Protein AF-0000000074473086 (afdb_homodimer)

Nearest PDB structures (foldseek):
  4i84-assembly2_B  TM=6.364E-01  e=8.318E-02  Haemophilus influenzae Rd KW20
  4rm6-assembly1_A  TM=5.758E-01  e=1.010E-01  Haemophilus influenzae Rd KW20
  4rt6-assembly1_A  TM=5.957E-01  e=1.077E-01  Haemophilus influenzae Rd KW20
  7b0u-assembly1_F  TM=5.101E-01  e=4.276E+00  Listeria innocua Clip11262
  4i84-assembly2_B  TM=6.385E-01  e=6.923E-02  Haemophilus influenzae Rd KW20

Solvent-accessible surface area (backbone atoms only — not comparable to full-atom values): 9421 Å² total; per-residue (Å²): 132,81,78,72,78,73,76,76,73,78,76,74,73,73,72,77,46,62,22,62,53,39,77,36,63,58,44,54,60,31,41,77,45,81,58,90,55,32,34,40,34,38,75,30,38,75,59,86,42,33,35,34,35,28,17,35,33,42,34,50,27,51,69,21,29,44,34,40,57,61,46,58,71,33,31,30,41,37,42,34,17,71,30,67,69,31,58,72,69,133,81,77,73,78,71,74,75,75,76,75,76,74,72,71,76,45,64,25,59,54,40,77,37,62,57,45,55,61,30,41,77,45,78,58,89,55,31,35,40,34,37,76,30,38,76,58,85,43,33,36,35,35,28,17,35,33,41,33,50,29,51,70,22,30,44,34,39,57,62,48,59,72,34,32,29,42,36,41,35,17,71,30,66,67,30,56,72,62

Structure (mmCIF, N/CA/C/O backbone):
data_AF-0000000074473086-model_v1
#
loop_
_entity.id
_entity.type
_entity.pdbx_description
1 polymer 'Filamentous hemagglutinin family outer membrane protein'
#
loop_
_atom_site.group_PDB
_atom_site.id
_atom_site.type_symbol
_atom_site.label_atom_id
_atom_site.label_alt_id
_atom_site.label_comp_id
_atom_site.label_asym_id
_atom_site.label_entity_id
_atom_site.label_seq_id
_atom_site.pdbx_PDB_ins_code
_atom_site.Cartn_x
_atom_site.Cartn_y
_atom_site.Cartn_z
_atom_site.occupancy
_atom_site.B_iso_or_equiv
_atom_site.auth_seq_id
_atom_site.auth_comp_id
_atom_site.auth_asym_id
_atom_site.auth_atom_id
_atom_site.pdbx_PDB_model_num
ATOM 1 N N . MET A 1 1 ? 8.141 62.281 17.922 1 39.19 1 MET A N 1
ATOM 2 C CA . MET A 1 1 ? 8.547 61.094 17.188 1 39.19 1 MET A CA 1
ATOM 3 C C . MET A 1 1 ? 7.699 59.906 17.562 1 39.19 1 MET A C 1
ATOM 5 O O . MET A 1 1 ? 7.734 59.438 18.719 1 39.19 1 MET A O 1
ATOM 9 N N . ARG A 1 2 ? 6.453 59.844 17.109 1 47.09 2 ARG A N 1
ATOM 10 C CA . ARG A 1 2 ? 5.449 58.844 17.375 1 47.09 2 ARG A CA 1
ATOM 11 C C . ARG A 1 2 ? 5.949 57.438 16.969 1 47.09 2 ARG A C 1
ATOM 13 O O . ARG A 1 2 ? 6.379 57.25 15.828 1 47.09 2 ARG A O 1
ATOM 20 N N . TYR A 1 3 ? 6.652 56.781 17.875 1 49.44 3 TYR A N 1
ATOM 21 C CA . TYR A 1 3 ? 6.996 55.344 17.781 1 49.44 3 TYR A CA 1
ATOM 22 C C . TYR A 1 3 ? 5.812 54.531 17.266 1 49.44 3 TYR A C 1
ATOM 24 O O . TYR A 1 3 ? 4.746 54.531 17.875 1 49.44 3 TYR A O 1
ATOM 32 N N . TRP A 1 4 ? 5.469 54.688 15.938 1 48.31 4 TRP A N 1
ATOM 33 C CA . TRP A 1 4 ? 4.641 53.75 15.211 1 48.31 4 TRP A CA 1
ATOM 34 C C . TRP A 1 4 ? 4.965 52.312 15.641 1 48.31 4 TRP A C 1
ATOM 36 O O . TRP A 1 4 ? 6.109 51.875 15.508 1 48.31 4 TRP A O 1
ATOM 46 N N . PHE A 1 5 ? 4.496 51.875 16.859 1 50.75 5 PHE A N 1
ATOM 47 C CA . PHE A 1 5 ? 4.492 50.469 17.219 1 50.75 5 PHE A CA 1
ATOM 48 C C . PHE A 1 5 ? 4.16 49.594 16.016 1 50.75 5 PHE A C 1
ATOM 50 O O . PHE A 1 5 ? 3.029 49.625 15.516 1 50.75 5 PHE A O 1
ATOM 57 N N . THR A 1 6 ? 4.961 49.531 14.922 1 50.69 6 THR A N 1
ATOM 58 C CA . THR A 1 6 ? 4.91 48.562 13.844 1 50.69 6 THR A CA 1
ATOM 59 C C . THR A 1 6 ? 4.652 47.156 14.398 1 50.69 6 THR A C 1
ATOM 61 O O . THR A 1 6 ? 5.414 46.656 15.234 1 50.69 6 THR A O 1
ATOM 64 N N . SER A 1 7 ? 3.418 46.812 14.734 1 54.03 7 SER A N 1
ATOM 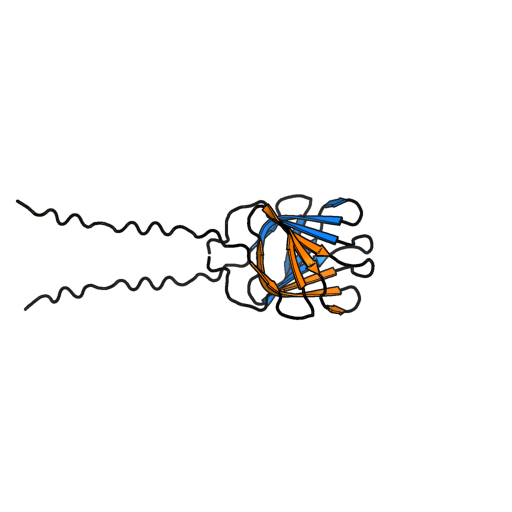65 C CA . SER A 1 7 ? 2.973 45.469 14.992 1 54.03 7 SER A CA 1
ATOM 66 C C . SER A 1 7 ? 3.619 44.469 14.031 1 54.03 7 SER A C 1
ATOM 68 O O . SER A 1 7 ? 3.463 44.594 12.812 1 54.03 7 SER A O 1
ATOM 70 N N . LEU A 1 8 ? 4.875 44.094 14.188 1 53.53 8 LEU A N 1
ATOM 71 C CA . LEU A 1 8 ? 5.492 42.969 13.492 1 53.53 8 LEU A CA 1
ATOM 72 C C . LEU A 1 8 ? 4.543 41.781 13.445 1 53.53 8 LEU A C 1
ATOM 74 O O . LEU A 1 8 ? 4.273 41.156 14.477 1 53.53 8 LEU A O 1
ATOM 78 N N . TRP A 1 9 ? 3.41 41.844 12.688 1 52.19 9 TRP A N 1
ATOM 79 C CA . TRP A 1 9 ? 2.625 40.656 12.367 1 52.19 9 TRP A CA 1
ATOM 80 C C . TRP A 1 9 ? 3.531 39.5 11.969 1 52.19 9 TRP A C 1
ATOM 82 O O . TRP A 1 9 ? 4.379 39.625 11.086 1 52.19 9 TRP A O 1
ATOM 92 N N . LEU A 1 10 ? 4.195 38.812 12.945 1 51.5 10 LEU A N 1
ATOM 93 C CA . LEU A 1 10 ? 4.891 37.531 12.719 1 51.5 10 LEU A CA 1
ATOM 94 C C . LEU A 1 10 ? 4.109 36.656 11.758 1 51.5 10 LEU A C 1
ATOM 96 O O . LEU A 1 10 ? 3.02 36.188 12.086 1 51.5 10 LEU A O 1
ATOM 100 N N . PHE A 1 11 ? 4.086 36.969 10.469 1 52.75 11 PHE A N 1
ATOM 101 C CA . PHE A 1 11 ? 3.586 36.062 9.43 1 52.75 11 PHE A CA 1
ATOM 102 C C . PHE A 1 11 ? 4.156 34.656 9.609 1 52.75 11 PHE A C 1
ATOM 104 O O . PHE A 1 11 ? 5.348 34.438 9.383 1 52.75 11 PHE A O 1
ATOM 111 N N . ILE A 1 12 ? 3.793 33.906 10.633 1 46.97 12 ILE A N 1
ATOM 112 C CA . ILE A 1 12 ? 4.152 32.5 10.766 1 46.97 12 ILE A CA 1
ATOM 113 C C . ILE A 1 12 ? 3.811 31.766 9.477 1 46.97 12 ILE A C 1
ATOM 115 O O . ILE A 1 12 ? 2.635 31.578 9.156 1 46.97 12 ILE A O 1
ATOM 119 N N . PHE A 1 13 ? 4.496 32.031 8.383 1 45.59 13 PHE A N 1
ATOM 120 C CA . PHE A 1 13 ? 4.367 31.172 7.215 1 45.59 13 PHE A CA 1
ATOM 121 C C . PHE A 1 13 ? 4.543 29.719 7.605 1 45.59 13 PHE A C 1
ATOM 123 O O . PHE A 1 13 ? 5.645 29.281 7.961 1 45.59 13 PHE A O 1
ATOM 130 N N . GLY A 1 14 ? 3.584 29.141 8.242 1 43.06 14 GLY A N 1
ATOM 131 C CA . GLY A 1 14 ? 3.619 27.703 8.484 1 43.06 14 GLY A CA 1
ATOM 132 C C . GLY A 1 14 ? 4.023 26.891 7.27 1 43.06 14 GLY A C 1
ATOM 133 O O . GLY A 1 14 ? 3.303 26.859 6.27 1 43.06 14 GLY A O 1
ATOM 134 N N . PHE A 1 15 ? 5.281 26.812 6.926 1 41.88 15 PHE A N 1
ATOM 135 C CA . PHE A 1 15 ? 5.777 25.875 5.914 1 41.88 15 PHE A CA 1
ATOM 136 C C . PHE A 1 15 ? 5.152 24.5 6.086 1 41.88 15 PHE A C 1
ATOM 138 O O . PHE A 1 15 ? 5.254 23.891 7.152 1 41.88 15 PHE A O 1
ATOM 145 N N . ALA A 1 16 ? 4.039 24.281 5.441 1 41.84 16 ALA A N 1
ATOM 146 C CA . ALA A 1 16 ? 3.523 22.922 5.371 1 41.84 16 ALA A CA 1
ATOM 147 C C . ALA A 1 16 ? 4.645 21.922 5.094 1 41.84 16 ALA A C 1
ATOM 149 O O . ALA A 1 16 ? 5.363 22.047 4.102 1 41.84 16 ALA A O 1
ATOM 150 N N . LEU A 1 17 ? 5.367 21.359 6.09 1 45.69 17 LEU A N 1
ATOM 151 C CA . LEU A 1 17 ? 6.332 20.281 5.906 1 45.69 17 LEU A CA 1
ATOM 152 C C . LEU A 1 17 ? 5.75 19.172 5.031 1 45.69 17 LEU A C 1
ATOM 154 O O . LEU A 1 17 ? 4.594 18.781 5.211 1 45.69 17 LEU A O 1
ATOM 158 N N . PRO A 1 18 ? 6.258 19.094 3.832 1 46.34 18 PRO A N 1
ATOM 159 C CA . PRO A 1 18 ? 5.793 17.969 3.004 1 46.34 18 PRO A CA 1
ATOM 160 C C . PRO A 1 18 ? 5.594 16.688 3.803 1 46.34 18 PRO A C 1
ATOM 162 O O . PRO A 1 18 ? 6.324 16.438 4.762 1 46.34 18 PRO A O 1
ATOM 165 N N . ALA A 1 19 ? 4.414 16.281 3.953 1 50.59 19 ALA A N 1
ATOM 166 C CA . ALA A 1 19 ? 4.18 15.023 4.648 1 50.59 19 ALA A CA 1
ATOM 167 C C . ALA A 1 19 ? 5.242 13.984 4.289 1 50.59 19 ALA A C 1
ATOM 169 O O . ALA A 1 19 ? 5.492 13.727 3.109 1 50.59 19 ALA A O 1
ATOM 170 N N . THR A 1 20 ? 6.375 13.977 4.996 1 58.03 20 THR A N 1
ATOM 171 C CA . THR A 1 20 ? 7.449 13 4.801 1 58.03 20 THR A CA 1
ATOM 172 C C . THR A 1 20 ? 6.883 11.594 4.684 1 58.03 20 THR A C 1
ATOM 174 O O . THR A 1 20 ? 6.004 11.203 5.457 1 58.03 20 THR A O 1
ATOM 177 N N . ALA A 1 21 ? 6.918 11.047 3.408 1 62.72 21 ALA A N 1
ATOM 178 C CA . ALA A 1 21 ? 6.641 9.625 3.197 1 62.72 21 ALA A CA 1
ATOM 179 C C . ALA A 1 21 ? 7.281 8.773 4.289 1 62.72 21 ALA A C 1
ATOM 181 O O . ALA A 1 21 ? 8.438 8.992 4.656 1 62.72 21 ALA A O 1
ATOM 182 N N . GLN A 1 22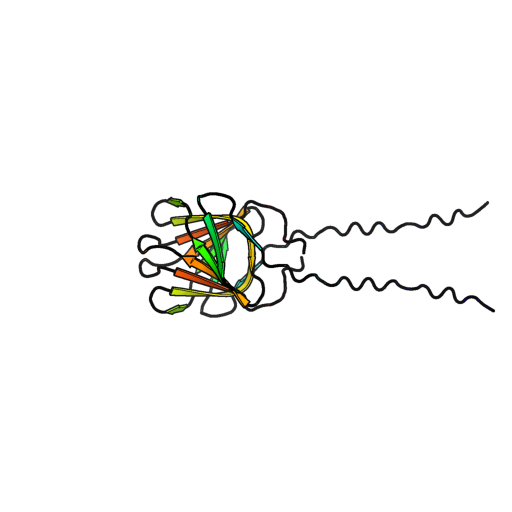 ? 6.473 7.895 5.023 1 81.75 22 GLN A N 1
ATOM 183 C CA . GLN A 1 22 ? 7.09 6.973 5.973 1 81.75 22 GLN A CA 1
ATOM 184 C C . GLN A 1 22 ? 6.43 5.602 5.918 1 81.75 22 GLN A C 1
ATOM 186 O O . GLN A 1 22 ? 5.199 5.492 5.949 1 81.75 22 GLN A O 1
ATOM 191 N N . ILE A 1 23 ? 7.234 4.535 5.52 1 88.62 23 ILE A N 1
ATOM 192 C CA . ILE A 1 23 ? 6.82 3.143 5.645 1 88.62 23 ILE A CA 1
ATOM 193 C C . ILE A 1 23 ? 7.68 2.443 6.699 1 88.62 23 ILE A C 1
ATOM 195 O O . ILE A 1 23 ? 8.883 2.273 6.512 1 88.62 23 ILE A O 1
ATOM 199 N N . VAL A 1 24 ? 7.082 2.188 7.816 1 92.12 24 VAL A N 1
ATOM 200 C CA . VAL A 1 24 ? 7.793 1.566 8.93 1 92.12 24 VAL A CA 1
ATOM 201 C C . VAL A 1 24 ? 7.113 0.25 9.305 1 92.12 24 VAL A C 1
ATOM 203 O O . VAL A 1 24 ? 6.012 0.249 9.859 1 92.12 24 VAL A O 1
ATOM 206 N N . PRO A 1 25 ? 7.809 -0.859 8.977 1 95.5 25 PRO A N 1
ATOM 207 C CA . PRO A 1 25 ? 7.199 -2.141 9.344 1 95.5 25 PRO A CA 1
ATOM 208 C C . PRO A 1 25 ? 7.059 -2.32 10.852 1 95.5 25 PRO A C 1
ATOM 210 O O . PRO A 1 25 ? 7.812 -1.718 11.617 1 95.5 25 PRO A O 1
ATOM 213 N N . ASN A 1 26 ? 6.012 -3.07 11.25 1 94.75 26 ASN A N 1
ATOM 214 C CA . ASN A 1 26 ? 5.793 -3.33 12.672 1 94.75 26 ASN A CA 1
ATOM 215 C C . ASN A 1 26 ? 5.043 -4.641 12.891 1 94.75 26 ASN A C 1
ATOM 217 O O . ASN A 1 26 ? 3.971 -4.652 13.492 1 94.75 26 ASN A O 1
ATOM 221 N N . GLY A 1 27 ? 5.695 -5.777 12.461 1 94.81 27 GLY A N 1
ATOM 222 C CA . GLY A 1 27 ? 5.09 -7.066 12.758 1 94.81 27 GLY A CA 1
ATOM 223 C C . GLY A 1 27 ? 4.797 -7.891 11.523 1 94.81 27 GLY A C 1
ATOM 224 O O . GLY A 1 27 ? 5.105 -7.469 10.406 1 94.81 27 GLY A O 1
ATOM 225 N N . LEU A 1 28 ? 4.34 -9.195 11.734 1 97.5 28 LEU A N 1
ATOM 226 C CA . LEU A 1 28 ? 3.861 -10.156 10.75 1 97.5 28 LEU A CA 1
ATOM 227 C C . LEU A 1 28 ? 4.992 -10.586 9.82 1 97.5 28 LEU A C 1
ATOM 229 O O . LEU A 1 28 ? 4.742 -11.102 8.734 1 97.5 28 LEU A O 1
ATOM 233 N N . GLY A 1 29 ? 6.258 -10.266 10.242 1 98.19 29 GLY A N 1
ATOM 234 C CA . GLY A 1 29 ? 7.379 -10.641 9.391 1 98.19 29 GLY A CA 1
ATOM 235 C C . GLY A 1 29 ? 7.59 -9.688 8.234 1 98.19 29 GLY A C 1
ATOM 236 O O . GLY A 1 29 ? 8.328 -10.008 7.293 1 98.19 29 GLY A O 1
ATOM 237 N N . THR A 1 30 ? 6.938 -8.531 8.273 1 97.94 30 THR A N 1
ATOM 238 C CA . THR A 1 30 ? 7.062 -7.539 7.211 1 97.94 30 THR A CA 1
ATOM 239 C C . THR A 1 30 ? 8.461 -6.934 7.199 1 97.94 30 THR A C 1
ATOM 241 O O . THR A 1 30 ? 8.984 -6.535 8.242 1 97.94 30 THR A O 1
ATOM 244 N N . GLN A 1 31 ? 9.047 -6.906 6.027 1 98.5 31 GLN A N 1
ATOM 245 C CA . GLN A 1 31 ? 10.344 -6.277 5.824 1 98.5 31 GLN A CA 1
ATOM 246 C C . GLN A 1 31 ? 10.281 -5.219 4.73 1 98.5 31 GLN A C 1
ATOM 248 O O . GLN A 1 31 ? 9.602 -5.402 3.717 1 98.5 31 GLN A O 1
ATOM 253 N N . VAL A 1 32 ? 11.039 -4.09 4.992 1 97.44 32 VAL A N 1
ATOM 254 C CA . VAL A 1 32 ? 11.07 -3 4.023 1 97.44 32 VAL A CA 1
ATOM 255 C C . VAL A 1 32 ? 12.516 -2.666 3.668 1 97.44 32 VAL A C 1
ATOM 257 O O . VAL A 1 32 ? 13.352 -2.467 4.555 1 97.44 32 VAL A O 1
ATOM 260 N N . THR A 1 33 ? 12.781 -2.699 2.42 1 97.5 33 THR A N 1
ATOM 261 C CA . THR A 1 33 ? 14.062 -2.219 1.911 1 97.5 33 THR A CA 1
ATOM 262 C C . THR A 1 33 ? 13.859 -1.01 1.001 1 97.5 33 THR A C 1
ATOM 264 O O . THR A 1 33 ? 12.984 -1.017 0.136 1 97.5 33 THR A O 1
ATOM 267 N N . VAL A 1 34 ? 14.609 -0.007 1.211 1 94.19 34 VAL A N 1
ATOM 268 C CA . VAL A 1 34 ? 14.461 1.226 0.446 1 94.19 34 VAL A CA 1
ATOM 269 C C . VAL A 1 34 ? 15.484 1.259 -0.688 1 94.19 34 VAL A C 1
ATOM 271 O O . VAL A 1 34 ? 16.688 1.086 -0.457 1 94.19 34 VAL A O 1
ATOM 274 N N . ASN A 1 35 ? 15 1.379 -1.898 1 93.75 35 ASN A N 1
ATOM 275 C CA . ASN A 1 35 ? 15.805 1.524 -3.104 1 93.75 35 ASN A CA 1
ATOM 276 C C . ASN A 1 35 ? 15.438 2.783 -3.881 1 93.75 35 ASN A C 1
ATOM 278 O O . ASN A 1 35 ? 14.578 2.742 -4.766 1 93.75 35 ASN A O 1
ATOM 282 N N . GLY A 1 36 ? 16.141 3.914 -3.533 1 92.31 36 GLY A N 1
ATOM 283 C CA . GLY A 1 36 ? 15.742 5.184 -4.117 1 92.31 36 GLY A CA 1
ATOM 284 C C . GLY A 1 36 ? 14.344 5.609 -3.709 1 92.31 36 GLY A C 1
ATOM 285 O O . GLY A 1 36 ? 14.055 5.758 -2.52 1 92.31 36 GLY A O 1
ATOM 286 N N . GLN A 1 37 ? 13.484 5.711 -4.77 1 91.56 37 GLN A N 1
ATOM 287 C CA . GLN A 1 37 ? 12.117 6.145 -4.5 1 91.56 37 GLN A CA 1
ATOM 288 C C . GLN A 1 37 ? 11.18 4.945 -4.344 1 91.56 37 GLN A C 1
ATOM 290 O O . GLN A 1 37 ? 9.969 5.113 -4.188 1 91.56 37 GLN A O 1
ATOM 295 N N . GLN A 1 38 ? 11.789 3.83 -4.387 1 94.62 38 GLN A N 1
ATOM 296 C CA . GLN A 1 38 ? 10.977 2.623 -4.305 1 94.62 38 GLN A CA 1
ATOM 297 C C . GLN A 1 38 ? 11.172 1.915 -2.969 1 94.62 38 GLN A C 1
ATOM 299 O O . GLN A 1 38 ? 12.305 1.772 -2.496 1 94.62 38 GLN A O 1
ATOM 304 N N . PHE A 1 39 ? 10.102 1.521 -2.361 1 95.88 39 PHE A N 1
ATOM 305 C CA . PHE A 1 39 ? 10.094 0.675 -1.174 1 95.88 39 PHE A CA 1
ATOM 306 C C . PHE A 1 39 ? 9.75 -0.764 -1.535 1 95.88 39 PHE A C 1
ATOM 308 O O . PHE A 1 39 ? 8.609 -1.054 -1.92 1 95.88 39 PHE A O 1
ATOM 315 N N . ASP A 1 40 ? 10.719 -1.61 -1.39 1 98 40 ASP A N 1
ATOM 316 C CA . ASP A 1 40 ? 10.445 -3.027 -1.603 1 98 40 ASP A CA 1
ATOM 317 C C . ASP A 1 40 ? 9.938 -3.688 -0.321 1 98 40 ASP A C 1
ATOM 319 O O . ASP A 1 40 ? 10.617 -3.656 0.708 1 98 40 ASP A O 1
ATOM 323 N N . ILE A 1 41 ? 8.758 -4.199 -0.426 1 97.75 41 ILE A N 1
ATOM 324 C CA . ILE A 1 41 ? 8.102 -4.801 0.732 1 97.75 41 ILE A CA 1
ATOM 325 C C . ILE A 1 41 ? 8.039 -6.316 0.558 1 97.75 41 ILE A C 1
ATOM 327 O O . ILE A 1 41 ? 7.449 -6.809 -0.408 1 97.75 41 ILE A O 1
ATOM 331 N N . THR A 1 42 ? 8.688 -7.004 1.521 1 98 42 THR A N 1
ATOM 332 C CA . THR A 1 42 ? 8.766 -8.461 1.478 1 98 42 THR A CA 1
ATOM 333 C C . THR A 1 42 ? 8.328 -9.062 2.809 1 98 42 THR A C 1
ATOM 335 O O . THR A 1 42 ? 7.941 -8.344 3.729 1 98 42 THR A O 1
ATOM 338 N N . GLY A 1 43 ? 8.414 -10.391 2.848 1 98 43 GLY A N 1
ATOM 339 C CA . GLY A 1 43 ? 7.988 -11.094 4.051 1 98 43 GLY A CA 1
ATOM 340 C C . GLY A 1 43 ? 6.48 -11.125 4.223 1 98 43 GLY A C 1
ATOM 341 O O . GLY A 1 43 ? 5.754 -11.484 3.293 1 98 43 GLY A O 1
ATOM 342 N N . GLY A 1 44 ? 6.016 -10.773 5.43 1 98 44 GLY A N 1
ATOM 343 C CA . GLY A 1 44 ? 4.598 -10.867 5.742 1 98 44 GLY A CA 1
ATOM 344 C C . GLY A 1 44 ? 4.18 -12.25 6.211 1 98 44 GLY A C 1
ATOM 345 O O . GLY A 1 44 ? 5.012 -13.148 6.328 1 98 44 GLY A O 1
ATOM 346 N N . THR A 1 45 ? 2.92 -12.352 6.547 1 98.06 45 THR A N 1
ATOM 347 C CA . THR A 1 45 ? 2.34 -13.609 6.996 1 98.06 45 THR A CA 1
ATOM 348 C C . THR A 1 45 ? 1.241 -14.07 6.043 1 98.06 45 THR A C 1
ATOM 350 O O . THR A 1 45 ? 0.372 -13.289 5.66 1 98.06 45 THR A O 1
ATOM 353 N N . ARG A 1 46 ? 1.297 -15.281 5.715 1 96.62 46 ARG A N 1
ATOM 354 C CA . ARG A 1 46 ? 0.318 -15.836 4.785 1 96.62 46 ARG A CA 1
ATOM 355 C C . ARG A 1 46 ? -0.817 -16.531 5.535 1 96.62 46 ARG A C 1
ATOM 357 O O . ARG A 1 46 ? -0.583 -17.219 6.531 1 96.62 46 ARG A O 1
ATOM 364 N N . ALA A 1 47 ? -2.025 -16.297 5.109 1 96.06 47 ALA A N 1
ATOM 365 C CA . ALA A 1 47 ? -3.223 -17.047 5.488 1 96.06 47 ALA A CA 1
ATOM 366 C C . ALA A 1 47 ? -4.066 -17.375 4.262 1 96.06 47 ALA A C 1
ATOM 368 O O . ALA A 1 47 ? -4.836 -16.547 3.777 1 96.06 47 ALA A O 1
ATOM 369 N N . GLY A 1 48 ? -3.934 -18.609 3.812 1 94.69 48 GLY A N 1
ATOM 370 C CA . GLY A 1 48 ? -4.562 -18.969 2.551 1 94.69 48 GLY A CA 1
ATOM 371 C C . GLY A 1 48 ? -4.02 -18.188 1.371 1 94.69 48 GLY A C 1
ATOM 372 O O . GLY A 1 48 ? -2.809 -18.156 1.146 1 94.69 48 GLY A O 1
ATOM 373 N N . ALA A 1 49 ? -4.91 -17.484 0.637 1 95.12 49 ALA A N 1
ATOM 374 C CA . ALA A 1 49 ? -4.516 -16.719 -0.542 1 95.12 49 ALA A CA 1
ATOM 375 C C . ALA A 1 49 ? -4.164 -15.289 -0.168 1 95.12 49 ALA A C 1
ATOM 377 O O . ALA A 1 49 ? -3.885 -14.461 -1.041 1 95.12 49 ALA A O 1
ATOM 378 N N . ASN A 1 50 ? -4.18 -15.031 1.194 1 96.25 50 ASN A N 1
ATOM 379 C CA . ASN A 1 50 ? -3.934 -13.672 1.664 1 96.25 50 ASN A CA 1
ATOM 380 C C . ASN A 1 50 ? -2.523 -13.516 2.223 1 96.25 50 ASN A C 1
ATOM 382 O O . ASN A 1 50 ? -2.029 -14.398 2.928 1 96.25 50 ASN A O 1
ATOM 386 N N . LEU A 1 51 ? -1.847 -12.469 1.813 1 97.19 51 LEU A N 1
ATOM 387 C CA . LEU A 1 51 ? -0.579 -12.047 2.404 1 97.19 51 LEU A CA 1
ATOM 388 C C . LEU A 1 51 ? -0.754 -10.781 3.232 1 97.19 51 LEU A C 1
ATOM 390 O O . LEU A 1 51 ? -1.13 -9.734 2.699 1 97.19 51 LEU A O 1
ATOM 394 N N . PHE A 1 52 ? -0.491 -10.883 4.57 1 97 52 PHE A N 1
ATOM 395 C CA . PHE A 1 52 ? -0.708 -9.781 5.496 1 97 52 PHE A CA 1
ATOM 396 C C . PHE A 1 52 ? 0.607 -9.078 5.824 1 97 52 PHE A C 1
ATOM 398 O O . PHE A 1 52 ? 1.611 -9.742 6.105 1 97 52 PHE A O 1
ATOM 405 N N . HIS A 1 53 ? 0.657 -7.828 5.699 1 97.12 53 HIS A N 1
ATOM 406 C CA . HIS A 1 53 ? 1.743 -6.965 6.156 1 97.12 53 HIS A CA 1
ATOM 407 C C . HIS A 1 53 ? 1.272 -6.02 7.254 1 97.12 53 HIS A C 1
ATOM 409 O O . HIS A 1 53 ? 0.09 -5.68 7.324 1 97.12 53 HIS A O 1
ATOM 415 N N . SER A 1 54 ? 2.117 -5.598 8.133 1 96.5 54 SER A N 1
ATOM 416 C CA . SER A 1 54 ? 1.812 -4.684 9.227 1 96.5 54 SER A CA 1
ATOM 417 C C . SER A 1 54 ? 2.824 -3.547 9.297 1 96.5 54 SER A C 1
ATOM 419 O O . SER A 1 54 ? 4.027 -3.768 9.141 1 96.5 54 SER A O 1
ATOM 421 N N . PHE A 1 55 ? 2.328 -2.355 9.484 1 91.31 55 PHE A N 1
ATOM 422 C CA . PHE A 1 55 ? 3.16 -1.159 9.531 1 91.31 55 PHE A CA 1
ATOM 423 C C . PHE A 1 55 ? 2.803 -0.297 10.742 1 91.31 55 PHE A C 1
ATOM 425 O O . PHE A 1 55 ? 1.635 -0.212 11.125 1 91.31 55 PHE A O 1
ATOM 432 N N . ALA A 1 56 ? 3.74 0.315 11.32 1 91 56 ALA A N 1
ATOM 433 C CA . ALA A 1 56 ? 3.475 1.38 12.289 1 91 56 ALA A CA 1
ATOM 434 C C . ALA A 1 56 ? 3.051 2.666 11.578 1 91 56 ALA A C 1
ATOM 436 O O . ALA A 1 56 ? 2.189 3.396 12.078 1 91 56 ALA A O 1
ATOM 437 N N . LYS A 1 57 ? 3.639 2.936 10.453 1 85.94 57 LYS A N 1
ATOM 438 C CA . LYS A 1 57 ? 3.35 4.078 9.594 1 85.94 57 LYS A CA 1
ATOM 439 C C . LYS A 1 57 ? 3.357 3.668 8.117 1 85.94 57 LYS A C 1
ATOM 441 O O . LYS A 1 57 ? 4.199 2.871 7.695 1 85.94 57 LYS A O 1
ATOM 446 N N . PHE A 1 58 ? 2.424 4.207 7.309 1 85.62 58 PHE A N 1
ATOM 447 C CA . PHE A 1 58 ? 2.391 3.926 5.879 1 85.62 58 PHE A CA 1
ATOM 448 C C . PHE A 1 58 ? 1.859 5.125 5.102 1 85.62 58 PHE A C 1
ATOM 450 O O . PHE A 1 58 ? 0.657 5.395 5.113 1 85.62 58 PHE A O 1
ATOM 457 N N . GLY A 1 59 ? 2.729 5.668 4.438 1 86.88 59 GLY A N 1
ATOM 458 C CA . GLY A 1 59 ? 2.418 6.785 3.561 1 86.88 59 GLY A CA 1
ATOM 459 C C . GLY A 1 59 ? 3.447 6.984 2.463 1 86.88 59 GLY A C 1
ATOM 460 O O . GLY A 1 59 ? 4.641 6.773 2.68 1 86.88 59 GLY A O 1
ATOM 461 N N . LEU A 1 60 ? 2.932 7.348 1.276 1 85.31 60 LEU A N 1
ATOM 462 C CA . LEU A 1 60 ? 3.793 7.629 0.133 1 85.31 60 LEU A CA 1
ATOM 463 C C . LEU A 1 60 ? 3.684 9.094 -0.279 1 85.31 60 LEU A C 1
ATOM 465 O O . LEU A 1 60 ? 2.592 9.672 -0.259 1 85.31 60 LEU A O 1
ATOM 469 N N . SER A 1 61 ? 4.852 9.625 -0.49 1 84.5 61 SER A N 1
ATOM 470 C CA . SER A 1 61 ? 4.875 10.969 -1.067 1 84.5 61 SER A CA 1
ATOM 471 C C . SER A 1 61 ? 4.977 10.906 -2.588 1 84.5 61 SER A C 1
ATOM 473 O O . SER A 1 61 ? 5.059 9.828 -3.172 1 84.5 61 SER A O 1
ATOM 475 N N . GLN A 1 62 ? 4.969 12.047 -3.105 1 85 62 GLN A N 1
ATOM 476 C CA . GLN A 1 62 ? 5 12.148 -4.559 1 85 62 GLN A CA 1
ATOM 477 C C . GLN A 1 62 ? 6.211 11.414 -5.137 1 85 62 GLN A C 1
ATOM 479 O O . GLN A 1 62 ? 7.316 11.516 -4.602 1 85 62 GLN A O 1
ATOM 484 N N . ALA A 1 63 ? 5.977 10.578 -6.168 1 88.44 63 ALA A N 1
ATOM 485 C CA . ALA A 1 63 ? 6.988 9.891 -6.969 1 88.44 63 ALA A CA 1
ATOM 486 C C . ALA A 1 63 ? 7.5 8.641 -6.254 1 88.44 63 ALA A C 1
ATOM 488 O O . ALA A 1 63 ? 8.359 7.934 -6.777 1 88.44 63 ALA A O 1
ATOM 489 N N . GLN A 1 64 ? 6.957 8.375 -5.152 1 89.69 64 GLN A N 1
ATOM 490 C CA . GLN A 1 64 ? 7.383 7.172 -4.445 1 89.69 64 GLN A CA 1
ATOM 491 C C . GLN A 1 64 ? 6.543 5.969 -4.859 1 89.69 64 GLN A C 1
ATOM 493 O O . GLN A 1 64 ? 5.398 6.121 -5.293 1 89.69 64 GLN A O 1
ATOM 498 N N . ILE A 1 65 ? 7.203 4.824 -4.738 1 93.81 65 ILE A N 1
ATOM 499 C CA . ILE A 1 65 ? 6.582 3.576 -5.168 1 93.81 65 ILE A CA 1
ATOM 500 C C . ILE A 1 65 ? 6.664 2.543 -4.047 1 93.81 65 ILE A C 1
ATOM 502 O O . ILE A 1 65 ? 7.734 2.318 -3.479 1 93.81 65 ILE A O 1
ATOM 506 N N . ALA A 1 66 ? 5.559 2.018 -3.641 1 95.81 66 ALA A N 1
ATOM 507 C CA . ALA A 1 66 ? 5.539 0.809 -2.82 1 95.81 66 ALA A CA 1
ATOM 508 C C . ALA A 1 66 ? 5.469 -0.443 -3.691 1 95.81 66 ALA A C 1
ATOM 510 O O . ALA A 1 66 ? 4.555 -0.588 -4.508 1 95.81 66 ALA A O 1
ATOM 511 N N . HIS A 1 67 ? 6.469 -1.261 -3.518 1 97.5 67 HIS A N 1
ATOM 512 C CA . HIS A 1 67 ? 6.594 -2.49 -4.293 1 97.5 67 HIS A CA 1
ATOM 513 C C . HIS A 1 67 ? 6.418 -3.719 -3.404 1 97.5 67 HIS A C 1
ATOM 515 O O . HIS A 1 67 ? 7.359 -4.145 -2.736 1 97.5 67 HIS A O 1
ATOM 521 N N . PHE A 1 68 ? 5.203 -4.277 -3.504 1 97.69 68 PHE A N 1
ATOM 522 C CA . PHE A 1 68 ? 4.914 -5.5 -2.766 1 97.69 68 PHE A CA 1
ATOM 523 C C . PHE A 1 68 ? 5.328 -6.727 -3.568 1 97.69 68 PHE A C 1
ATOM 525 O O . PHE A 1 68 ? 4.742 -7.02 -4.613 1 97.69 68 PHE A O 1
ATOM 532 N N . LEU A 1 69 ? 6.332 -7.418 -3.062 1 96.38 69 LEU A N 1
ATOM 533 C CA . LEU A 1 69 ? 6.734 -8.672 -3.68 1 96.38 69 LEU A CA 1
ATOM 534 C C . LEU A 1 69 ? 5.992 -9.852 -3.057 1 96.38 69 LEU A C 1
ATOM 536 O O . LEU A 1 69 ? 5.797 -9.898 -1.84 1 96.38 69 LEU A O 1
ATOM 540 N N . SER A 1 70 ? 5.496 -10.68 -3.979 1 93.69 70 SER A N 1
ATOM 541 C CA . SER A 1 70 ? 4.762 -11.852 -3.518 1 93.69 70 SER A CA 1
ATOM 542 C C . SER A 1 70 ? 5.031 -13.062 -4.41 1 93.69 70 SER A C 1
ATOM 544 O O . SER A 1 70 ? 6.047 -13.109 -5.109 1 93.69 70 SER A O 1
ATOM 546 N N . ASN A 1 71 ? 4.223 -14.141 -4.172 1 89.31 71 ASN A N 1
ATOM 547 C CA . ASN A 1 71 ? 4.379 -15.359 -4.969 1 89.31 71 ASN A CA 1
ATOM 548 C C . ASN A 1 71 ? 3.059 -15.773 -5.617 1 89.31 71 ASN A C 1
ATOM 550 O O . ASN A 1 71 ? 2.004 -15.227 -5.289 1 89.31 71 ASN A O 1
ATOM 554 N N . PRO A 1 72 ? 3.1 -16.703 -6.57 1 86.19 72 PRO A N 1
ATOM 555 C CA . PRO A 1 72 ? 1.929 -17.031 -7.387 1 86.19 72 PRO A CA 1
ATOM 556 C C . PRO A 1 72 ? 0.758 -17.562 -6.555 1 86.19 72 PRO A C 1
ATOM 558 O O . PRO A 1 72 ? -0.38 -17.578 -7.031 1 86.19 72 PRO A O 1
ATOM 561 N N . SER A 1 73 ? 0.955 -17.969 -5.344 1 90.25 73 SER A N 1
ATOM 562 C CA . SER A 1 73 ? -0.142 -18.5 -4.543 1 90.25 73 SER A CA 1
ATOM 563 C C . SER A 1 73 ? -0.875 -17.391 -3.801 1 90.25 73 SER A C 1
ATOM 565 O O . SER A 1 73 ? -1.934 -17.625 -3.211 1 90.25 73 SER A O 1
ATOM 567 N N . VAL A 1 74 ? -0.341 -16.234 -3.916 1 91.62 74 VAL A N 1
ATOM 568 C CA . VAL A 1 74 ? -0.959 -15.086 -3.266 1 91.62 74 VAL A CA 1
ATOM 569 C C . VAL A 1 74 ? -1.939 -14.414 -4.227 1 91.62 74 VAL A C 1
ATOM 571 O O . VAL A 1 74 ? -1.604 -14.156 -5.387 1 91.62 74 VAL A O 1
ATOM 574 N N . ARG A 1 75 ? -3.178 -14.055 -3.686 1 91 75 ARG A N 1
ATOM 575 C CA . ARG A 1 75 ? -4.184 -13.383 -4.5 1 91 75 ARG A CA 1
ATOM 576 C C . ARG A 1 75 ? -4.5 -12 -3.953 1 91 75 ARG A C 1
ATOM 578 O O . ARG A 1 75 ? -4.953 -11.125 -4.691 1 91 75 ARG A O 1
ATOM 585 N N . ASN A 1 76 ? -4.309 -11.906 -2.662 1 95.38 76 ASN A N 1
ATOM 586 C CA . ASN A 1 76 ? -4.609 -10.633 -2.008 1 95.38 76 ASN A CA 1
ATOM 587 C C . ASN A 1 76 ? -3.477 -10.195 -1.089 1 95.38 76 ASN A C 1
ATOM 589 O O . ASN A 1 76 ? -2.865 -11.016 -0.408 1 95.38 76 ASN A O 1
ATOM 593 N N . ILE A 1 77 ? -3.232 -8.914 -1.126 1 95.94 77 ILE A N 1
ATOM 594 C CA . ILE A 1 77 ? -2.301 -8.336 -0.165 1 95.94 77 ILE A CA 1
ATOM 595 C C . ILE A 1 77 ? -3.039 -7.363 0.751 1 95.94 77 ILE A C 1
ATOM 597 O O . ILE A 1 77 ? -3.723 -6.453 0.278 1 95.94 77 ILE A O 1
ATOM 601 N N . LEU A 1 78 ? -3.02 -7.617 2.051 1 95.81 78 LEU A N 1
ATOM 602 C CA . LEU A 1 78 ? -3.584 -6.711 3.047 1 95.81 78 LEU A CA 1
ATOM 603 C C . LEU A 1 78 ? -2.48 -6.023 3.842 1 95.81 78 LEU A C 1
ATOM 605 O O . LEU A 1 78 ? -1.584 -6.688 4.371 1 95.81 78 LEU A O 1
ATOM 609 N N . ALA A 1 79 ? -2.518 -4.688 3.846 1 95.12 79 ALA A N 1
ATOM 610 C CA . ALA A 1 79 ? -1.592 -3.852 4.605 1 95.12 79 ALA A CA 1
ATOM 611 C C . ALA A 1 79 ? -2.318 -3.096 5.715 1 95.12 79 ALA A C 1
ATOM 613 O O . ALA A 1 79 ? -3.193 -2.271 5.441 1 95.12 79 ALA A O 1
ATOM 614 N N . ARG A 1 80 ? -1.936 -3.334 6.922 1 93.25 80 ARG A N 1
ATOM 615 C CA . ARG A 1 80 ? -2.553 -2.635 8.047 1 93.25 80 ARG A CA 1
ATOM 616 C C . ARG A 1 80 ? -1.56 -1.69 8.711 1 93.25 80 ARG A C 1
ATOM 618 O O . ARG A 1 80 ? -0.375 -2.01 8.836 1 93.25 80 ARG A O 1
ATOM 625 N N . VAL A 1 81 ? -2.113 -0.583 9.172 1 88.62 81 VAL A N 1
ATOM 626 C CA . VAL A 1 81 ? -1.303 0.352 9.945 1 88.62 81 VAL A CA 1
ATOM 627 C C . VAL A 1 81 ? -1.725 0.312 11.406 1 88.62 81 VAL A C 1
ATOM 629 O O . VAL A 1 81 ? -2.9 0.498 11.727 1 88.62 81 VAL A O 1
ATOM 632 N N . THR A 1 82 ? -0.78 0.05 12.273 1 88.5 82 THR A N 1
ATOM 633 C CA . THR A 1 82 ? -1.085 -0.088 13.695 1 88.5 82 THR A CA 1
ATOM 634 C C . THR A 1 82 ? -0.812 1.218 14.438 1 88.5 82 THR A C 1
ATOM 636 O O . THR A 1 82 ? -1.322 1.431 15.539 1 88.5 82 THR A O 1
ATOM 639 N N . GLY A 1 83 ? 0.165 1.957 13.891 1 76.94 83 GLY A N 1
ATOM 640 C CA . GLY A 1 83 ? 0.594 3.117 14.656 1 76.94 83 GLY A CA 1
ATOM 641 C C . GLY A 1 83 ? -0.231 4.359 14.367 1 76.94 83 GLY A C 1
ATOM 642 O O . GLY A 1 83 ? -0.893 4.445 13.328 1 76.94 83 GLY A O 1
ATOM 643 N N . GLY A 1 84 ? -0.584 5.219 15.219 1 57.78 84 GLY A N 1
ATOM 644 C CA . GLY A 1 84 ? -1.372 6.441 15.195 1 57.78 84 GLY A CA 1
ATOM 645 C C . GLY A 1 84 ? -0.568 7.66 14.789 1 57.78 84 GLY A C 1
ATOM 646 O O . GLY A 1 84 ? -1.094 8.773 14.758 1 57.78 84 GLY A O 1
ATOM 647 N N . ASP A 1 85 ? 0.691 7.508 14.711 1 47.75 85 ASP A N 1
ATOM 648 C CA . ASP A 1 85 ? 1.34 8.82 14.672 1 47.75 85 ASP A CA 1
ATOM 649 C C . ASP A 1 85 ? 1.198 9.453 13.289 1 47.75 85 ASP A C 1
ATOM 651 O O . ASP A 1 85 ? 1.61 8.867 12.281 1 47.75 85 ASP A O 1
ATOM 655 N N . ALA A 1 86 ? 0.155 9.883 13.07 1 41.28 86 ALA A N 1
ATOM 656 C CA . ALA A 1 86 ? -0.042 10.688 11.859 1 41.28 86 ALA A CA 1
ATOM 657 C C . ALA A 1 86 ? 1.221 11.469 11.508 1 41.28 86 ALA A C 1
ATOM 659 O O . ALA A 1 86 ? 1.967 11.883 12.398 1 41.28 86 ALA A O 1
ATOM 660 N N . SER A 1 87 ? 1.822 10.977 10.273 1 35.31 87 SER A N 1
ATOM 661 C CA . SER A 1 87 ? 2.977 11.75 9.828 1 35.31 87 SER A CA 1
ATOM 662 C C . SER A 1 87 ? 2.807 13.227 10.133 1 35.31 87 SER A C 1
ATOM 664 O O . SER A 1 87 ? 1.896 13.875 9.617 1 35.31 87 SER A O 1
ATOM 666 N N . VAL A 1 88 ? 2.684 13.539 11.461 1 33.72 88 VAL A N 1
ATOM 667 C CA . VAL A 1 88 ? 2.764 14.969 11.773 1 33.72 88 VAL A CA 1
ATOM 668 C C . VAL A 1 88 ? 3.984 15.578 11.086 1 33.72 88 VAL A C 1
ATOM 670 O O . VAL A 1 88 ? 5.121 15.195 11.367 1 33.72 88 VAL A O 1
ATOM 673 N N . ILE A 1 89 ? 3.816 15.484 9.727 1 24.73 89 ILE A N 1
ATOM 674 C CA . ILE A 1 89 ? 4.91 16.359 9.336 1 24.73 89 ILE A CA 1
ATOM 675 C C . ILE A 1 89 ? 4.562 17.812 9.688 1 24.73 89 ILE A C 1
ATOM 677 O O . ILE A 1 89 ? 3.389 18.188 9.711 1 24.73 89 ILE A O 1
ATOM 681 N N . MET B 1 1 ? -3.555 52.094 39.531 1 38.97 1 MET B N 1
ATOM 682 C CA . MET B 1 1 ? -4.109 50.844 39 1 38.97 1 MET B CA 1
ATOM 683 C C . MET B 1 1 ? -3.342 50.406 37.75 1 38.97 1 MET B C 1
ATOM 685 O O . MET B 1 1 ? -3.359 51.094 36.719 1 38.97 1 MET B O 1
ATOM 689 N N . ARG B 1 2 ? -2.119 49.906 37.938 1 47.41 2 ARG B N 1
ATOM 690 C CA . ARG B 1 2 ? -1.178 49.438 36.906 1 47.41 2 ARG B CA 1
ATOM 691 C C . ARG B 1 2 ? -1.794 48.312 36.062 1 47.41 2 ARG B C 1
ATOM 693 O O . ARG B 1 2 ? -2.266 47.312 36.594 1 47.41 2 ARG B O 1
ATOM 700 N N . TYR B 1 3 ? -2.537 48.688 35.031 1 50.09 3 TYR B N 1
ATOM 701 C CA . TYR B 1 3 ? -2.982 47.812 33.969 1 50.09 3 TYR B CA 1
ATOM 702 C C . TYR B 1 3 ? -1.866 46.844 33.531 1 50.09 3 TYR B C 1
ATOM 704 O O . TYR B 1 3 ? -0.797 47.281 33.125 1 50.09 3 TYR B O 1
ATOM 712 N N . TRP B 1 4 ? -1.546 45.844 34.438 1 48.69 4 TRP B N 1
ATOM 713 C CA . TRP B 1 4 ? -0.792 44.656 34.031 1 48.69 4 TRP B CA 1
ATOM 714 C C . TRP B 1 4 ? -1.2 44.188 32.656 1 48.69 4 TRP B C 1
ATOM 716 O O . TRP B 1 4 ? -2.371 43.875 32.406 1 48.69 4 TRP B O 1
ATOM 726 N N . PHE B 1 5 ? -0.732 44.844 31.547 1 50.69 5 PHE B N 1
ATOM 727 C CA . PHE B 1 5 ? -0.806 44.312 30.203 1 50.69 5 PHE B CA 1
ATOM 728 C C . PHE B 1 5 ? -0.551 42.812 30.203 1 50.69 5 PHE B C 1
ATOM 730 O O . PHE B 1 5 ? 0.569 42.344 30.469 1 50.69 5 PHE B O 1
ATOM 737 N N . THR B 1 6 ? -1.381 41.938 30.844 1 50.66 6 THR B N 1
ATOM 738 C CA . THR B 1 6 ? -1.393 40.5 30.688 1 50.66 6 THR B CA 1
ATOM 739 C C . THR B 1 6 ? -1.224 40.094 29.234 1 50.66 6 THR B C 1
ATOM 741 O O . THR B 1 6 ? -2.014 40.5 28.375 1 50.66 6 THR B O 1
ATOM 744 N N . SER B 1 7 ? -0.012 40.094 28.688 1 54.16 7 SER B N 1
ATOM 745 C CA . SER B 1 7 ? 0.345 39.469 27.422 1 54.16 7 SER B CA 1
ATOM 746 C C . SER B 1 7 ? -0.375 38.125 27.25 1 54.16 7 SER B C 1
ATOM 748 O O . SER B 1 7 ? -0.21 37.219 28.062 1 54.16 7 SER B O 1
ATOM 750 N N . LEU B 1 8 ? -1.661 38.094 26.938 1 53.62 8 LEU B N 1
ATOM 751 C CA . LEU B 1 8 ? -2.355 36.875 26.484 1 53.62 8 LEU B CA 1
ATOM 752 C C . LEU B 1 8 ? -1.502 36.094 25.5 1 53.62 8 LEU B C 1
ATOM 754 O O . LEU B 1 8 ? -1.282 36.562 24.359 1 53.62 8 LEU B O 1
ATOM 758 N N . TRP B 1 9 ? -0.368 35.469 25.922 1 52.84 9 TRP B N 1
ATOM 759 C CA . TRP B 1 9 ? 0.336 34.469 25.109 1 52.84 9 TRP B CA 1
ATOM 760 C C . TRP B 1 9 ? -0.645 33.5 24.453 1 52.84 9 TRP B C 1
ATOM 762 O O . TRP B 1 9 ? -1.484 32.906 25.141 1 52.84 9 TRP B O 1
ATOM 772 N N . LEU B 1 10 ? -1.322 33.875 23.344 1 51.75 10 LEU B N 1
ATOM 773 C CA . LEU B 1 10 ? -2.096 33 22.5 1 51.75 10 LEU B CA 1
ATOM 774 C C . LEU B 1 10 ? -1.379 31.656 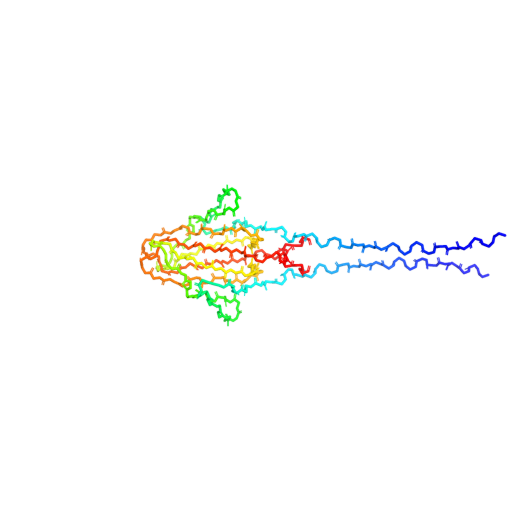22.328 1 51.75 10 LEU B C 1
ATOM 776 O O . LEU B 1 10 ? -0.314 31.594 21.719 1 51.75 10 LEU B O 1
ATOM 780 N N . PHE B 1 11 ? -1.372 30.781 23.328 1 52.59 11 PHE B N 1
ATOM 781 C CA . PHE B 1 11 ? -0.936 29.391 23.203 1 52.59 11 PHE B CA 1
ATOM 782 C C . PHE B 1 11 ? -1.586 28.719 22 1 52.59 11 PHE B C 1
ATOM 784 O O . PHE B 1 11 ? -2.793 28.484 22 1 52.59 11 PHE B O 1
ATOM 791 N N . ILE B 1 12 ? -1.233 29.078 20.766 1 47.22 12 ILE B N 1
ATOM 792 C CA . ILE B 1 12 ? -1.669 28.359 19.578 1 47.22 12 ILE B CA 1
ATOM 793 C C . ILE B 1 12 ? -1.389 26.859 19.75 1 47.22 12 ILE B C 1
ATOM 795 O O . ILE B 1 12 ? -0.231 26.438 19.75 1 47.22 12 ILE B O 1
ATOM 799 N N . PHE B 1 13 ? -2.068 26.188 20.656 1 45.69 13 PHE B N 1
ATOM 800 C CA . PHE B 1 13 ? -2.016 24.719 20.656 1 45.69 13 PHE B CA 1
ATOM 801 C C . PHE B 1 13 ? -2.264 24.172 19.266 1 45.69 13 PHE B C 1
ATOM 803 O O . PHE B 1 13 ? -3.379 24.25 18.75 1 45.69 13 PHE B O 1
ATOM 810 N N . GLY B 1 14 ? -1.332 24.281 18.375 1 42.91 14 GLY B N 1
ATOM 811 C CA . GLY B 1 14 ? -1.443 23.625 17.094 1 42.91 14 GLY B CA 1
ATOM 812 C C . GLY B 1 14 ? -1.917 22.188 17.203 1 42.91 14 GLY B C 1
ATOM 813 O O . GLY B 1 14 ? -1.213 21.328 17.734 1 42.91 14 GLY B O 1
ATOM 814 N N . PHE B 1 15 ? -3.174 21.922 17.359 1 41.94 15 PHE B N 1
ATOM 815 C CA . PHE B 1 15 ? -3.74 20.594 17.25 1 41.94 15 PHE B CA 1
ATOM 816 C C . PHE B 1 15 ? -3.193 19.859 16.031 1 41.94 15 PHE B C 1
ATOM 818 O O . PHE B 1 15 ? -3.281 20.359 14.914 1 41.94 15 PHE B O 1
ATOM 825 N N . ALA B 1 16 ? -2.115 19.156 16.219 1 41.69 16 ALA B N 1
ATOM 826 C CA . ALA B 1 16 ? -1.684 18.25 15.148 1 41.69 16 ALA B CA 1
ATOM 827 C C . ALA B 1 16 ? -2.869 17.5 14.562 1 41.69 16 ALA B C 1
ATOM 829 O O . ALA B 1 16 ? -3.602 16.812 15.281 1 41.69 16 ALA B O 1
ATOM 830 N N . LEU B 1 17 ? -3.605 18 13.547 1 45.56 17 LEU B N 1
ATOM 831 C CA . LEU B 1 17 ? -4.641 17.25 12.836 1 45.56 17 LEU B CA 1
ATOM 832 C C . LEU B 1 17 ? -4.148 15.859 12.453 1 45.56 17 LEU B C 1
ATOM 834 O O . LEU B 1 17 ? -3.02 15.703 11.984 1 45.56 17 LEU B O 1
ATOM 838 N N . PRO B 1 18 ? -4.684 14.883 13.125 1 46.25 18 PRO B N 1
ATOM 839 C CA . PRO B 1 18 ? -4.312 13.523 12.711 1 46.25 18 PRO B CA 1
ATOM 840 C C . PRO B 1 18 ? -4.176 13.383 11.203 1 46.25 18 PRO B C 1
ATOM 842 O O . PRO B 1 18 ? -4.891 14.047 10.445 1 46.25 18 PRO B O 1
ATOM 845 N N . ALA B 1 19 ? -3.012 13.18 10.742 1 50.47 19 ALA B N 1
ATOM 846 C CA . ALA B 1 19 ? -2.842 12.953 9.305 1 50.47 19 ALA B CA 1
ATOM 847 C C . ALA B 1 19 ? -3.99 12.125 8.742 1 50.47 19 ALA B C 1
ATOM 849 O O . ALA B 1 19 ? -4.297 11.047 9.258 1 50.47 19 ALA B O 1
ATOM 850 N N . THR B 1 20 ? -5.098 12.758 8.336 1 58.12 20 THR B N 1
ATOM 851 C CA . THR B 1 20 ? -6.238 12.094 7.723 1 58.12 20 THR B CA 1
ATOM 852 C C . THR B 1 20 ? -5.781 11.125 6.633 1 58.12 20 THR B C 1
ATOM 854 O O . THR B 1 20 ? -4.902 11.453 5.836 1 58.12 20 THR B O 1
ATOM 857 N N . ALA B 1 21 ? -5.891 9.789 6.953 1 62.72 21 ALA B N 1
ATOM 858 C CA . ALA B 1 21 ? -5.727 8.766 5.926 1 62.72 21 ALA B CA 1
ATOM 859 C C . ALA B 1 21 ? -6.391 9.18 4.617 1 62.72 21 ALA B C 1
ATOM 861 O O . ALA B 1 21 ? -7.52 9.68 4.617 1 62.72 21 ALA B O 1
ATOM 862 N N . GLN B 1 22 ? -5.613 9.211 3.438 1 81.81 22 GLN B N 1
ATOM 863 C CA . GLN B 1 22 ? -6.266 9.461 2.158 1 81.81 22 GLN B CA 1
ATOM 864 C C . GLN B 1 22 ? -5.699 8.562 1.062 1 81.81 22 GLN B C 1
ATOM 866 O O . GLN B 1 22 ? -4.48 8.445 0.917 1 81.81 22 GLN B O 1
ATOM 871 N N . ILE B 1 23 ? -6.582 7.676 0.458 1 88.5 23 ILE B N 1
ATOM 872 C CA . ILE B 1 23 ? -6.258 6.93 -0.753 1 88.5 23 ILE B CA 1
ATOM 873 C C . ILE B 1 23 ? -7.121 7.426 -1.911 1 88.5 23 ILE B C 1
ATOM 875 O O . ILE B 1 23 ? -8.344 7.262 -1.898 1 88.5 23 ILE B O 1
ATOM 879 N N . VAL B 1 24 ? -6.504 8.148 -2.795 1 92.19 24 VAL B N 1
ATOM 880 C CA . VAL B 1 24 ? -7.215 8.727 -3.932 1 92.19 24 VAL B CA 1
ATOM 881 C C . VAL B 1 24 ? -6.613 8.203 -5.234 1 92.19 24 VAL B C 1
ATOM 883 O O . VAL B 1 24 ? -5.492 8.57 -5.598 1 92.19 24 VAL B O 1
ATOM 886 N N . PRO B 1 25 ? -7.395 7.324 -5.902 1 95.56 25 PRO B N 1
ATOM 887 C CA . PRO B 1 25 ? -6.855 6.824 -7.168 1 95.56 25 PRO B CA 1
ATOM 888 C C . PRO B 1 25 ? -6.668 7.926 -8.211 1 95.56 25 PRO B C 1
ATOM 890 O O . PRO B 1 25 ? -7.348 8.953 -8.156 1 95.56 25 PRO B O 1
ATOM 893 N N . ASN B 1 26 ? -5.664 7.734 -9.086 1 94.75 26 ASN B N 1
ATOM 894 C CA . ASN B 1 26 ? -5.406 8.703 -10.148 1 94.75 26 ASN B CA 1
ATOM 895 C C . ASN B 1 26 ? -4.742 8.055 -11.352 1 94.75 26 ASN B C 1
ATOM 897 O O . ASN B 1 26 ? -3.631 8.438 -11.734 1 94.75 26 ASN 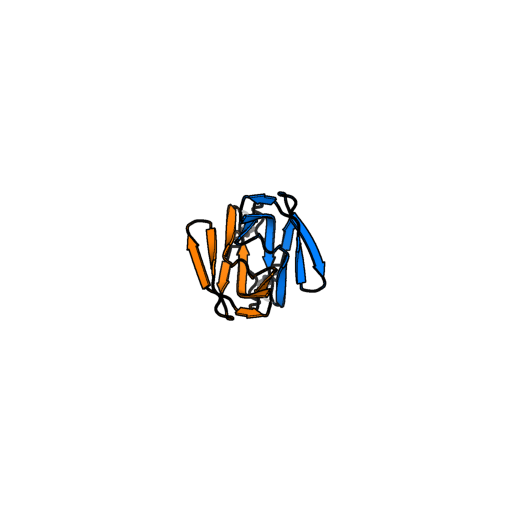B O 1
ATOM 901 N N . GLY B 1 27 ? -5.504 7.125 -12.023 1 94.81 27 GLY B N 1
ATOM 902 C CA . GLY B 1 27 ? -4.98 6.559 -13.25 1 94.81 27 GLY B CA 1
ATOM 903 C C . GLY B 1 27 ? -4.789 5.055 -13.188 1 94.81 27 GLY B C 1
ATOM 904 O O . GLY B 1 27 ? -5.105 4.43 -12.18 1 94.81 27 GLY B O 1
ATOM 905 N N . LEU B 1 28 ? -4.402 4.418 -14.391 1 97.44 28 LEU B N 1
ATOM 906 C CA . LEU B 1 28 ? -4.027 3.025 -14.594 1 97.44 28 LEU B CA 1
ATOM 907 C C . LEU B 1 28 ? -5.215 2.1 -14.359 1 97.44 28 LEU B C 1
ATOM 909 O O . LEU B 1 28 ? -5.039 0.896 -14.164 1 97.44 28 LEU B O 1
ATOM 913 N N . GLY B 1 29 ? -6.438 2.715 -14.297 1 98.25 29 GLY B N 1
ATOM 914 C CA . GLY B 1 29 ? -7.609 1.886 -14.062 1 98.25 29 GLY B CA 1
ATOM 915 C C . GLY B 1 29 ? -7.797 1.522 -12.602 1 98.25 29 GLY B C 1
ATOM 916 O O . GLY B 1 29 ? -8.594 0.641 -12.273 1 98.25 29 GLY B O 1
ATOM 917 N N . THR B 1 30 ? -7.062 2.186 -11.711 1 98 30 THR B N 1
ATOM 918 C CA . THR B 1 30 ? -7.156 1.919 -10.281 1 98 30 THR B CA 1
ATOM 919 C C . THR B 1 30 ? -8.508 2.361 -9.734 1 98 30 THR B C 1
ATOM 921 O O . THR B 1 30 ? -8.961 3.475 -10.008 1 98 30 THR B O 1
ATOM 924 N N . GLN B 1 31 ? -9.125 1.473 -9 1 98.5 31 GLN B N 1
ATOM 925 C CA . GLN B 1 31 ? -10.383 1.766 -8.32 1 98.5 31 GLN B CA 1
ATOM 926 C C . GLN B 1 31 ? -10.281 1.504 -6.82 1 98.5 31 GLN B C 1
ATOM 928 O O . GLN B 1 31 ? -9.641 0.538 -6.398 1 98.5 31 GLN B O 1
ATOM 933 N N . VAL B 1 32 ? -10.953 2.439 -6.043 1 97.44 32 VAL B N 1
ATOM 934 C CA . VAL B 1 32 ? -10.938 2.303 -4.59 1 97.44 32 VAL B CA 1
ATOM 935 C C . VAL B 1 32 ? -12.375 2.311 -4.055 1 97.44 32 VAL B C 1
ATOM 937 O O . VAL B 1 32 ? -13.156 3.199 -4.387 1 97.44 32 VAL B O 1
ATOM 940 N N . THR B 1 33 ? -12.688 1.292 -3.332 1 97.5 33 THR B N 1
ATOM 941 C CA . THR B 1 33 ? -13.945 1.249 -2.6 1 97.5 33 THR B CA 1
ATOM 942 C C . THR B 1 33 ? -13.695 1.211 -1.096 1 97.5 33 THR B C 1
ATOM 944 O O . THR B 1 33 ? -12.852 0.45 -0.62 1 97.5 33 THR B O 1
ATOM 947 N N . VAL B 1 34 ? -14.375 2.021 -0.388 1 94.12 34 VAL B N 1
ATOM 948 C CA . VAL B 1 34 ? -14.164 2.119 1.053 1 94.12 34 VAL B CA 1
ATOM 949 C C . VAL B 1 34 ? -15.219 1.294 1.785 1 94.12 34 VAL B C 1
ATOM 951 O O . VAL B 1 34 ? -16.422 1.461 1.551 1 94.12 34 VAL B O 1
ATOM 954 N N . ASN B 1 35 ? -14.773 0.363 2.57 1 93.81 35 ASN B N 1
ATOM 955 C CA . ASN B 1 35 ? -15.617 -0.47 3.428 1 93.81 35 ASN B CA 1
ATOM 956 C C . ASN B 1 35 ? -15.18 -0.381 4.891 1 93.81 35 ASN B C 1
ATOM 958 O O . ASN B 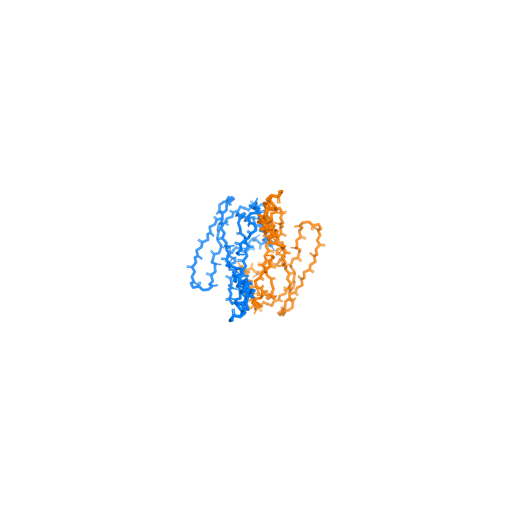1 35 ? -14.367 -1.181 5.352 1 93.81 35 ASN B O 1
ATOM 962 N N . GLY B 1 36 ? -15.797 0.616 5.617 1 92.38 36 GLY B N 1
ATOM 963 C CA . GLY B 1 36 ? -15.328 0.861 6.969 1 92.38 36 GLY B CA 1
ATOM 964 C C . GLY B 1 36 ? -13.891 1.341 7.027 1 92.38 36 GLY B C 1
ATOM 965 O O . GLY B 1 36 ? -13.555 2.365 6.434 1 92.38 36 GLY B O 1
ATOM 966 N N . GLN B 1 37 ? -13.078 0.499 7.711 1 91.62 37 GLN B N 1
ATOM 967 C CA . GLN B 1 37 ? -11.672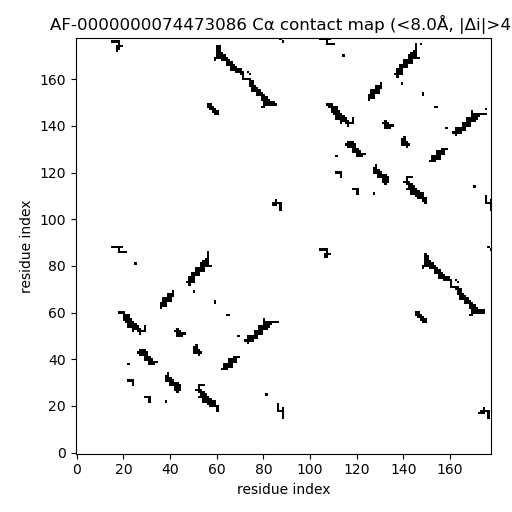 0.876 7.852 1 91.62 37 GLN B CA 1
ATOM 968 C C . GLN B 1 37 ? -10.82 0.23 6.766 1 91.62 37 GLN B C 1
ATOM 970 O O . GLN B 1 37 ? -9.594 0.364 6.773 1 91.62 37 GLN B O 1
ATOM 975 N N . GLN B 1 38 ? -11.492 -0.431 5.906 1 94.75 38 GLN B N 1
ATOM 976 C CA . GLN B 1 38 ? -10.758 -1.129 4.855 1 94.75 38 GLN B CA 1
ATOM 977 C C . GLN B 1 38 ? -10.961 -0.454 3.502 1 94.75 38 GLN B C 1
ATOM 979 O O . GLN B 1 38 ? -12.086 -0.086 3.146 1 94.75 38 GLN B O 1
ATOM 984 N N . PHE B 1 39 ? -9.898 -0.263 2.789 1 96 39 PHE B N 1
ATOM 985 C CA . PHE B 1 39 ? -9.906 0.201 1.407 1 96 39 PHE B CA 1
ATOM 986 C C . PHE B 1 39 ? -9.664 -0.955 0.445 1 96 39 PHE B C 1
ATOM 988 O O . PHE B 1 39 ? -8.562 -1.509 0.397 1 96 39 PHE B O 1
ATOM 995 N N . ASP B 1 40 ? -10.688 -1.267 -0.281 1 98.06 40 ASP B N 1
ATOM 996 C CA . ASP B 1 40 ? -10.516 -2.291 -1.309 1 98.06 40 ASP B CA 1
ATOM 997 C C . ASP B 1 40 ? -10.008 -1.68 -2.613 1 98.06 40 ASP B C 1
ATOM 999 O O . ASP B 1 40 ? -10.648 -0.783 -3.172 1 98.06 40 ASP B O 1
ATOM 1003 N N . ILE B 1 41 ? -8.859 -2.143 -3.002 1 97.81 41 ILE B N 1
ATOM 1004 C CA . ILE B 1 41 ? -8.211 -1.606 -4.191 1 97.81 41 ILE B CA 1
ATOM 1005 C C . ILE B 1 41 ? -8.25 -2.643 -5.312 1 97.81 41 ILE B C 1
ATOM 1007 O O . ILE B 1 41 ? -7.738 -3.752 -5.164 1 97.81 41 ILE B O 1
ATOM 1011 N N . THR B 1 42 ? -8.914 -2.225 -6.418 1 98.06 42 THR B N 1
ATOM 1012 C CA . THR B 1 42 ? -9.094 -3.109 -7.562 1 98.06 42 THR B CA 1
ATOM 1013 C C . THR B 1 42 ? -8.656 -2.422 -8.852 1 98.06 42 THR B C 1
ATOM 1015 O O . THR B 1 42 ? -8.203 -1.277 -8.828 1 98.06 42 THR B O 1
ATOM 1018 N N . GLY B 1 43 ? -8.828 -3.172 -9.953 1 98 43 GLY B N 1
ATOM 1019 C CA . GLY B 1 43 ? -8.414 -2.641 -11.242 1 98 43 GLY B CA 1
ATOM 1020 C C . GLY B 1 43 ? -6.91 -2.621 -11.422 1 98 43 GLY B C 1
ATOM 1021 O O . GLY B 1 43 ? -6.234 -3.625 -11.18 1 98 43 GLY B O 1
ATOM 1022 N N . GLY B 1 44 ? -6.375 -1.468 -11.867 1 98 44 GLY B N 1
ATOM 1023 C CA . GLY B 1 44 ? -4.957 -1.363 -12.18 1 98 44 GLY B CA 1
ATOM 1024 C C . GLY B 1 44 ? -4.617 -1.827 -13.586 1 98 44 GLY B C 1
ATOM 1025 O O . GLY B 1 44 ? -5.508 -2.193 -14.352 1 98 44 GLY B O 1
ATOM 1026 N N . THR B 1 45 ? -3.359 -1.705 -13.898 1 98.06 45 THR B N 1
ATOM 1027 C CA . THR B 1 45 ? -2.85 -2.127 -15.203 1 98.06 45 THR B CA 1
ATOM 1028 C C . THR B 1 45 ? -1.819 -3.24 -15.047 1 98.06 45 THR B C 1
ATOM 1030 O O . THR B 1 45 ? -0.911 -3.141 -14.219 1 98.06 45 THR B O 1
ATOM 1033 N N . ARG B 1 46 ? -1.961 -4.219 -15.828 1 96.62 46 ARG B N 1
ATOM 1034 C CA . ARG B 1 46 ? -1.056 -5.363 -15.758 1 96.62 46 ARG B CA 1
ATOM 1035 C C . ARG B 1 46 ? 0.055 -5.242 -16.797 1 96.62 46 ARG B C 1
ATOM 1037 O O . ARG B 1 46 ? -0.191 -4.832 -17.938 1 96.62 46 ARG B O 1
ATOM 1044 N N . ALA B 1 47 ? 1.274 -5.516 -16.406 1 96.12 47 ALA B N 1
ATOM 1045 C CA . ALA B 1 47 ? 2.43 -5.734 -17.266 1 96.12 47 ALA B CA 1
ATOM 1046 C C . ALA B 1 47 ? 3.207 -6.977 -16.844 1 96.12 47 ALA B C 1
ATOM 1048 O O . ALA B 1 47 ? 4.016 -6.926 -15.922 1 96.12 47 ALA B O 1
ATOM 1049 N N . GLY B 1 48 ? 2.982 -8.062 -17.578 1 94.75 48 GLY B N 1
ATOM 1050 C CA . GLY B 1 48 ? 3.545 -9.328 -17.141 1 94.75 48 GLY B CA 1
ATOM 1051 C C . GLY B 1 48 ? 3.012 -9.781 -15.789 1 94.75 48 GLY B C 1
ATOM 1052 O O . GLY B 1 48 ? 1.797 -9.867 -15.594 1 94.75 48 GLY B O 1
ATOM 1053 N N . ALA B 1 49 ? 3.922 -10.023 -14.82 1 95.06 49 ALA B N 1
ATOM 1054 C CA . ALA B 1 49 ? 3.537 -10.5 -13.492 1 95.06 49 ALA B CA 1
ATOM 1055 C C . ALA B 1 49 ? 3.295 -9.328 -12.547 1 95.06 49 ALA B C 1
ATOM 1057 O O . ALA B 1 49 ? 3.037 -9.531 -11.359 1 95.06 49 ALA B O 1
ATOM 1058 N N . ASN B 1 50 ? 3.377 -8.086 -13.141 1 96.25 50 ASN B N 1
ATOM 1059 C CA . ASN B 1 50 ? 3.24 -6.891 -12.32 1 96.25 50 ASN B CA 1
ATOM 1060 C C . ASN B 1 50 ? 1.86 -6.254 -12.477 1 96.25 50 ASN B C 1
ATOM 1062 O O . ASN B 1 50 ? 1.334 -6.172 -13.586 1 96.25 50 ASN B O 1
ATOM 1066 N N . LEU B 1 51 ? 1.239 -5.922 -11.359 1 97.19 51 LEU B N 1
ATOM 1067 C CA . LEU B 1 51 ? 0.023 -5.117 -11.336 1 97.19 51 LEU B CA 1
ATOM 1068 C C . LEU B 1 51 ? 0.311 -3.715 -10.805 1 97.19 51 LEU B C 1
ATOM 1070 O O . LEU B 1 51 ? 0.733 -3.555 -9.656 1 97.19 51 LEU B O 1
ATOM 1074 N N . PHE B 1 52 ? 0.077 -2.678 -11.672 1 96.94 52 PHE B N 1
ATOM 1075 C CA . PHE B 1 52 ? 0.398 -1.295 -11.328 1 96.94 52 PHE B CA 1
ATOM 1076 C C . PHE B 1 52 ? -0.855 -0.534 -10.914 1 96.94 52 PHE B C 1
ATOM 1078 O O . PHE B 1 52 ? -1.892 -0.628 -11.578 1 96.94 52 PHE B O 1
ATOM 1085 N N . HIS B 1 53 ? -0.813 0.115 -9.828 1 97.19 53 HIS B N 1
ATOM 1086 C CA . HIS B 1 53 ? -1.823 1.06 -9.367 1 97.19 53 HIS B CA 1
ATOM 1087 C C . HIS B 1 53 ? -1.255 2.473 -9.273 1 97.19 53 HIS B C 1
ATOM 1089 O O . HIS B 1 53 ? -0.051 2.648 -9.078 1 97.19 53 HIS B O 1
ATOM 1095 N N . SER B 1 54 ? -2.043 3.484 -9.422 1 96.56 54 SER B N 1
ATOM 1096 C CA . SER B 1 54 ? -1.641 4.887 -9.344 1 96.56 54 SER B CA 1
ATOM 1097 C C . SER B 1 54 ? -2.572 5.676 -8.43 1 96.56 54 SER B C 1
ATOM 1099 O O . SER B 1 54 ? -3.793 5.5 -8.477 1 96.56 54 SER B O 1
ATOM 1101 N N . PHE B 1 55 ? -1.997 6.496 -7.605 1 91.31 55 PHE B N 1
ATOM 1102 C CA . PHE B 1 55 ? -2.746 7.293 -6.641 1 91.31 55 PHE B CA 1
ATOM 1103 C C . PHE B 1 55 ? -2.291 8.742 -6.668 1 91.31 55 PHE B C 1
ATOM 1105 O O . PHE B 1 55 ? -1.107 9.031 -6.863 1 91.31 55 PHE B O 1
ATOM 1112 N N . ALA B 1 56 ? -3.176 9.641 -6.484 1 91 56 ALA B N 1
ATOM 1113 C CA . ALA B 1 56 ? -2.809 11.023 -6.207 1 91 56 ALA B CA 1
ATOM 1114 C C . ALA B 1 56 ? -2.332 11.188 -4.766 1 91 56 ALA B C 1
ATOM 1116 O O . ALA B 1 56 ? -1.415 11.969 -4.496 1 91 56 ALA B O 1
ATOM 1117 N N . LYS B 1 57 ? -2.941 10.477 -3.863 1 85.94 57 LYS B N 1
ATOM 1118 C CA . LYS B 1 57 ? -2.609 10.43 -2.441 1 85.94 57 LYS B CA 1
ATOM 1119 C C . LYS B 1 57 ? -2.693 9.008 -1.901 1 85.94 57 LYS B C 1
ATOM 1121 O O . LYS B 1 57 ? -3.6 8.25 -2.262 1 85.94 57 LYS B O 1
ATOM 1126 N N . PHE B 1 58 ? -1.745 8.609 -1.022 1 85.69 58 PHE B N 1
ATOM 1127 C CA . PHE B 1 58 ? -1.779 7.289 -0.405 1 85.69 58 PHE B CA 1
ATOM 1128 C C . PHE B 1 58 ? -1.2 7.332 1.004 1 85.69 58 PHE B C 1
ATOM 1130 O O . PHE B 1 58 ? 0.017 7.422 1.177 1 85.69 58 PHE B O 1
ATOM 1137 N N . GLY B 1 59 ? -2.051 7.176 1.858 1 86.94 59 GLY B N 1
ATOM 1138 C CA . GLY B 1 59 ? -1.7 7.105 3.268 1 86.94 59 GLY B CA 1
ATOM 1139 C C . GLY B 1 59 ? -2.748 6.406 4.109 1 86.94 59 GLY B C 1
ATOM 1140 O O . GLY B 1 59 ? -3.947 6.535 3.855 1 86.94 59 GLY B O 1
ATOM 1141 N N . LEU B 1 60 ? -2.252 5.629 5.09 1 85.38 60 LEU B N 1
ATOM 1142 C CA . LEU B 1 60 ? -3.125 4.926 6.023 1 85.38 60 LEU B CA 1
ATOM 1143 C C . LEU B 1 60 ? -2.932 5.445 7.445 1 85.38 60 LEU B C 1
ATOM 1145 O O . LEU B 1 60 ? -1.806 5.738 7.855 1 85.38 60 LEU B O 1
ATOM 1149 N N . SER B 1 61 ? -4.07 5.656 8.047 1 84.44 61 SER B N 1
ATOM 1150 C CA . SER B 1 61 ? -4.023 5.984 9.469 1 84.44 61 SER B CA 1
ATOM 1151 C C . SER B 1 61 ? -4.184 4.734 10.328 1 84.44 61 SER B C 1
ATOM 1153 O O . SER B 1 61 ? -4.352 3.631 9.805 1 84.44 61 SER B O 1
ATOM 1155 N N . GLN B 1 62 ? -4.121 4.98 11.555 1 85.06 62 GLN B N 1
ATOM 1156 C CA . GLN B 1 62 ? -4.195 3.871 12.5 1 85.06 62 GLN B CA 1
ATOM 1157 C C . GLN B 1 62 ? -5.469 3.057 12.289 1 85.06 62 GLN B C 1
ATOM 1159 O O . GLN B 1 62 ? -6.547 3.621 12.094 1 85.06 62 GLN B O 1
ATOM 1164 N N . ALA B 1 63 ? -5.32 1.728 12.195 1 88.69 63 ALA B N 1
ATOM 1165 C CA . ALA B 1 63 ? -6.398 0.744 12.148 1 88.69 63 ALA B CA 1
ATOM 1166 C C . ALA B 1 63 ? -6.969 0.624 10.734 1 88.69 63 ALA B C 1
ATOM 1168 O O . ALA B 1 63 ? -7.895 -0.156 10.5 1 88.69 63 ALA B O 1
ATOM 1169 N N . GLN B 1 64 ? -6.41 1.324 9.852 1 89.75 64 GLN B N 1
ATOM 1170 C CA . GLN B 1 64 ? -6.891 1.215 8.477 1 89.75 64 GLN B CA 1
ATOM 1171 C C . GLN B 1 64 ? -6.145 0.117 7.727 1 89.75 64 GLN B C 1
ATOM 1173 O O . GLN B 1 64 ? -5.004 -0.213 8.062 1 89.75 64 GLN B O 1
ATOM 1178 N N . ILE B 1 65 ? -6.871 -0.417 6.758 1 93.88 65 ILE B N 1
ATOM 1179 C CA . ILE B 1 65 ? -6.348 -1.538 5.984 1 93.88 65 ILE B CA 1
ATOM 1180 C C . ILE B 1 65 ? -6.457 -1.234 4.492 1 93.88 65 ILE B C 1
ATOM 1182 O O . ILE B 1 65 ? -7.52 -0.834 4.012 1 93.88 65 ILE B O 1
ATOM 1186 N N . ALA B 1 66 ? -5.387 -1.288 3.789 1 95.88 66 ALA B N 1
ATOM 1187 C CA . ALA B 1 66 ? -5.422 -1.34 2.33 1 95.88 66 ALA B CA 1
ATOM 1188 C C . ALA B 1 66 ? -5.461 -2.783 1.834 1 95.88 66 ALA B C 1
ATOM 1190 O O . ALA B 1 66 ? -4.582 -3.584 2.168 1 95.88 66 ALA B O 1
ATOM 1191 N N . HIS B 1 67 ? -6.492 -3.062 1.108 1 97.5 67 HIS B N 1
ATOM 1192 C CA . HIS B 1 67 ? -6.719 -4.402 0.581 1 97.5 67 HIS B CA 1
ATOM 1193 C C . HIS B 1 67 ? -6.598 -4.426 -0.939 1 97.5 67 HIS B C 1
ATOM 1195 O O . HIS B 1 67 ? -7.547 -4.078 -1.647 1 97.5 67 HIS B O 1
ATOM 1201 N N . PHE B 1 68 ? -5.43 -4.902 -1.365 1 97.69 68 PHE B N 1
ATOM 1202 C CA . PHE B 1 68 ? -5.195 -5.043 -2.797 1 97.69 68 PHE B CA 1
ATOM 1203 C C . PHE B 1 68 ? -5.715 -6.387 -3.301 1 97.69 68 PHE B C 1
ATOM 1205 O O . PHE B 1 68 ? -5.176 -7.438 -2.945 1 97.69 68 PHE B O 1
ATOM 1212 N N . LEU B 1 69 ? -6.746 -6.316 -4.125 1 96.38 69 LEU B N 1
ATOM 1213 C CA . LEU B 1 69 ? -7.254 -7.527 -4.758 1 96.38 69 LEU B CA 1
ATOM 1214 C C . LEU B 1 69 ? -6.57 -7.77 -6.098 1 96.38 69 LEU B C 1
ATOM 1216 O O . LEU B 1 69 ? -6.336 -6.828 -6.859 1 96.38 69 LEU B O 1
ATOM 1220 N N . SER B 1 70 ? -6.168 -9.023 -6.234 1 93.75 70 SER B N 1
ATOM 1221 C CA . SER B 1 70 ? -5.504 -9.398 -7.48 1 93.75 70 SER B CA 1
ATOM 1222 C C . SER B 1 70 ? -5.891 -10.805 -7.918 1 93.75 70 SER B C 1
ATOM 1224 O O . SER B 1 70 ? -6.93 -11.328 -7.504 1 93.75 70 SER B O 1
ATOM 1226 N N . ASN B 1 71 ? -5.148 -11.312 -8.977 1 89.38 71 ASN B N 1
ATOM 1227 C CA . ASN B 1 71 ? -5.414 -12.656 -9.484 1 89.38 71 ASN B CA 1
ATOM 1228 C C . ASN B 1 71 ? -4.152 -13.516 -9.484 1 89.38 71 ASN B C 1
ATOM 1230 O O . ASN B 1 71 ? -3.049 -13.008 -9.266 1 89.38 71 ASN B O 1
ATOM 1234 N N . PRO B 1 72 ? -4.293 -14.828 -9.68 1 86.31 72 PRO B N 1
ATOM 1235 C CA . PRO B 1 72 ? -3.18 -15.766 -9.5 1 86.31 72 PRO B CA 1
ATOM 1236 C C . PRO B 1 72 ? -2.016 -15.484 -10.445 1 86.31 72 PRO B C 1
ATOM 1238 O O . PRO B 1 72 ? -0.904 -15.969 -10.219 1 86.31 72 PRO B O 1
ATOM 1241 N N . SER B 1 73 ? -2.182 -14.719 -11.469 1 90.12 73 SER B N 1
ATOM 1242 C CA . SER B 1 73 ? -1.092 -14.461 -12.406 1 90.12 73 SER B CA 1
ATOM 1243 C C . SER B 1 73 ? -0.258 -13.258 -11.969 1 90.12 73 SER B C 1
ATOM 1245 O O . SE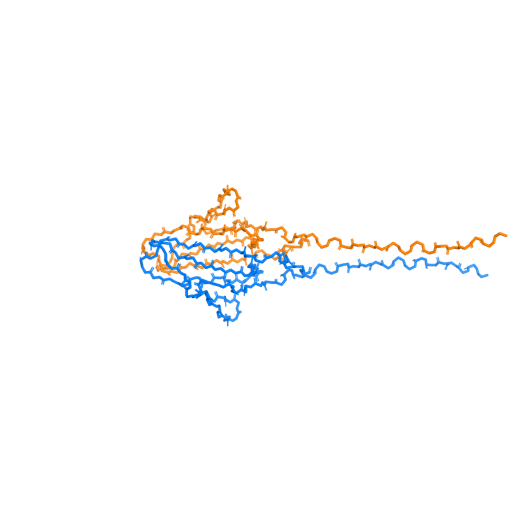R B 1 73 ? 0.801 -12.992 -12.547 1 90.12 73 SER B O 1
ATOM 1247 N N . VAL B 1 74 ? -0.707 -12.648 -10.945 1 91.69 74 VAL B N 1
ATOM 1248 C CA . VAL B 1 74 ? 0.009 -11.484 -10.43 1 91.69 74 VAL B CA 1
ATOM 1249 C C . VAL B 1 74 ? 1.002 -11.93 -9.359 1 91.69 74 VAL B C 1
ATOM 1251 O O . VAL B 1 74 ? 0.651 -12.695 -8.453 1 91.69 74 VAL B O 1
ATOM 1254 N N . ARG B 1 75 ? 2.277 -11.367 -9.43 1 91.12 75 ARG B N 1
ATOM 1255 C CA . ARG B 1 75 ? 3.303 -11.695 -8.445 1 91.12 75 ARG B CA 1
ATOM 1256 C C . ARG B 1 75 ? 3.738 -10.461 -7.672 1 91.12 75 ARG B C 1
ATOM 1258 O O . ARG B 1 75 ? 4.254 -10.562 -6.559 1 91.12 75 ARG B O 1
ATOM 1265 N N . ASN B 1 76 ? 3.58 -9.352 -8.344 1 95.38 76 ASN B N 1
ATOM 1266 C CA . ASN B 1 76 ? 3.994 -8.094 -7.73 1 95.38 76 ASN B CA 1
ATOM 1267 C C . ASN B 1 76 ? 2.92 -7.023 -7.871 1 95.38 76 ASN B C 1
ATOM 1269 O O . ASN B 1 76 ? 2.27 -6.922 -8.914 1 95.38 76 ASN B O 1
ATOM 1273 N N . ILE B 1 77 ? 2.76 -6.297 -6.805 1 95.88 77 ILE B N 1
ATOM 1274 C CA . ILE B 1 77 ? 1.899 -5.121 -6.875 1 95.88 77 ILE B CA 1
ATOM 1275 C C . ILE B 1 77 ? 2.732 -3.857 -6.66 1 95.88 77 ILE B C 1
ATOM 1277 O O . ILE B 1 77 ? 3.463 -3.75 -5.672 1 95.88 77 ILE B O 1
ATOM 1281 N N . LEU B 1 78 ? 2.736 -2.947 -7.637 1 95.81 78 LEU B N 1
ATOM 1282 C CA . LEU B 1 78 ? 3.395 -1.649 -7.52 1 95.81 78 LEU B CA 1
ATOM 1283 C C . LEU B 1 78 ? 2.367 -0.529 -7.398 1 95.81 78 LEU B C 1
ATOM 1285 O O . LEU B 1 78 ? 1.445 -0.435 -8.211 1 95.81 78 LEU B O 1
ATOM 1289 N N . ALA B 1 79 ? 2.496 0.259 -6.32 1 95.06 79 ALA B N 1
ATOM 1290 C CA . ALA B 1 79 ? 1.654 1.426 -6.066 1 95.06 79 ALA B CA 1
ATOM 1291 C C . ALA B 1 79 ? 2.469 2.715 -6.137 1 95.06 79 ALA B C 1
ATOM 1293 O O . ALA B 1 79 ? 3.393 2.918 -5.344 1 95.06 79 ALA B O 1
ATOM 1294 N N . ARG B 1 80 ? 2.109 3.566 -7.035 1 93.25 80 ARG B N 1
ATOM 1295 C CA . ARG B 1 80 ? 2.807 4.844 -7.152 1 93.25 80 ARG B CA 1
ATOM 1296 C C . ARG B 1 80 ? 1.9 6 -6.75 1 93.25 80 ARG B C 1
ATOM 1298 O O . ARG B 1 80 ? 0.703 5.988 -7.043 1 93.25 80 ARG B O 1
ATOM 1305 N N . VAL B 1 81 ? 2.533 6.988 -6.137 1 88.81 81 VAL B N 1
ATOM 1306 C CA . VAL B 1 81 ? 1.811 8.211 -5.812 1 88.81 81 VAL B CA 1
ATOM 1307 C C . VAL B 1 81 ? 2.279 9.344 -6.723 1 88.81 81 VAL B C 1
ATOM 1309 O O . VAL B 1 81 ? 3.475 9.641 -6.801 1 88.81 81 VAL B O 1
ATOM 1312 N N . THR B 1 82 ? 1.349 9.945 -7.414 1 88.44 82 THR B N 1
ATOM 1313 C CA . THR B 1 82 ? 1.693 10.984 -8.375 1 88.44 82 THR B CA 1
ATOM 1314 C C . THR B 1 82 ? 1.535 12.367 -7.754 1 88.44 82 THR B C 1
ATOM 1316 O O . THR B 1 82 ? 2.096 13.344 -8.25 1 88.44 82 THR B O 1
ATOM 1319 N N . GLY B 1 83 ? 0.585 12.43 -6.789 1 77.44 83 GLY B N 1
ATOM 1320 C CA . GLY B 1 83 ? 0.267 13.758 -6.285 1 77.44 83 GLY B CA 1
ATOM 1321 C C . GLY B 1 83 ? 1.161 14.195 -5.141 1 77.44 83 GLY B C 1
ATOM 1322 O O . GLY B 1 83 ? 1.788 13.359 -4.484 1 77.44 83 GLY B O 1
ATOM 1323 N N . GLY B 1 84 ? 1.582 15.375 -4.961 1 58.31 84 GLY B N 1
ATOM 1324 C CA . GLY B 1 84 ? 2.455 16.016 -3.984 1 58.31 84 GLY B CA 1
ATOM 1325 C C . GLY B 1 84 ? 1.733 16.422 -2.717 1 58.31 84 GLY B C 1
ATOM 1326 O O . GLY B 1 84 ? 2.342 17 -1.809 1 58.31 84 GLY B O 1
ATOM 1327 N N . ASP B 1 85 ? 0.478 16.359 -2.746 1 48.06 85 ASP B N 1
ATOM 1328 C CA . ASP B 1 85 ? -0.077 17.094 -1.615 1 48.06 85 ASP B CA 1
ATOM 1329 C C . ASP B 1 85 ? 0.073 16.297 -0.318 1 48.06 85 ASP B C 1
ATOM 1331 O O . ASP B 1 85 ? -0.399 15.164 -0.22 1 48.06 85 ASP B O 1
ATOM 1335 N N . ALA B 1 86 ? 1.144 16.297 0.121 1 41.81 86 ALA B N 1
ATOM 1336 C CA . ALA B 1 86 ? 1.373 15.727 1.443 1 41.81 86 ALA B CA 1
ATOM 1337 C C . ALA B 1 86 ? 0.167 15.938 2.354 1 41.81 86 ALA B C 1
ATOM 1339 O O . ALA B 1 86 ? -0.544 16.938 2.227 1 41.81 86 ALA B O 1
ATOM 1340 N N . SER B 1 87 ? -0.468 14.68 2.719 1 36.19 87 SER B N 1
ATOM 1341 C CA . SER B 1 87 ? -1.552 14.789 3.689 1 36.19 87 SER B CA 1
ATOM 1342 C C . SER B 1 87 ? -1.272 15.883 4.707 1 36.19 87 SER B C 1
ATOM 1344 O O . SER B 1 87 ? -0.331 15.781 5.496 1 36.19 87 SER B O 1
ATOM 1346 N N . VAL B 1 88 ? -1.091 17.156 4.223 1 33.53 88 VAL B N 1
ATOM 1347 C CA . VAL B 1 88 ? -1.058 18.234 5.207 1 33.53 88 VAL B CA 1
ATOM 1348 C C . VAL B 1 88 ? -2.268 18.125 6.133 1 33.53 88 VAL B C 1
ATOM 1350 O O . VAL B 1 88 ? -3.412 18.234 5.68 1 33.53 88 VAL B O 1
ATOM 1353 N N . ILE B 1 89 ? -2.168 16.969 6.812 1 25.3 89 ILE B N 1
ATOM 1354 C CA . ILE B 1 89 ? -3.236 17.203 7.773 1 25.3 89 ILE B CA 1
ATOM 1355 C C . ILE B 1 89 ? -2.785 18.266 8.789 1 25.3 89 ILE B C 1
ATOM 1357 O O . ILE B 1 89 ? -1.593 18.391 9.07 1 25.3 89 ILE B O 1
#

Sequence (178 aa):
MRYWFTSLWLFIFGFALPATAQIVPNGLGTQVTVNGQQFDITGGTRAGANLFHSFAKFGLSQAQIAHFLSNPSVRNILARVTGGDASVIMRYWFTSLWLFIFGFALPATAQIVPNGLGTQVTVNGQQFDITGGTRAGANLFHSFAKFGLSQAQIAHFLSNPSVRNILARVTGGDASVI

Secondary structure (DSSP, 8-state):
---------------------EEEE-STTEEEEEETTEEEEEE-EEETTEEEEEEEEEEE-TT-EEEEE--TT--EEEEEE--------/---------------------EEEE-STTEEEEEETTEEEEEE-EEETTEEEEEEEEEEE-TT-EEEEE--TT--EEEEEE--------

Foldseek 3Di:
DPPPPPPPPPPPPVPPPQLPFDWAFDDQQWDWDDDPLEIEIDH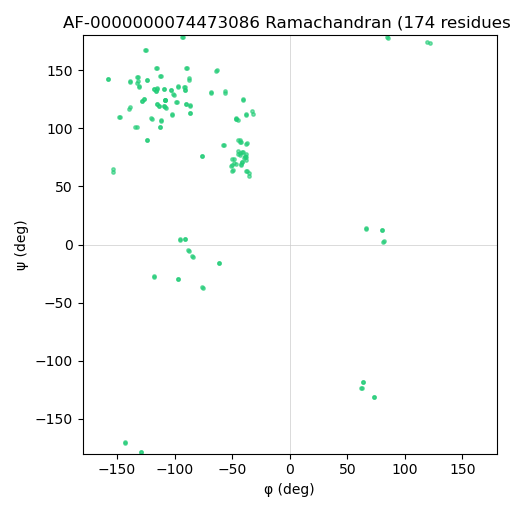AHDDFQEGETETQDGDHDPPHYYHYDDDPRHDYYHYYHDHPPRSPD/DPPPPPPPPPPPPVPQPQLPFDWAFDDQQWDWDDDPLEIEIDHGHDDFQEGETETQDGDHDPPHYYHYDDDPRHDYYHYYHDHPPRSSD

InterPro domains:
  IPR008638 Filamentous haemagglutinin FhaB/tRNA nuclease CdiA-like, TPS domain [PF05860] (23-89)
  IPR011050 Pectin lyase fold/virulence factor [SSF51126] (15-89)
  IPR012334 Pectin lyase fold [G3DSA:2.160.20.10] (14-89)

pLDDT: mean 79.26, std 21.94, range [24.73, 98.5]

Organism: NCBI:txid1188229

Radius of gyration: 21.61 Å; Cα contacts (8 Å, |Δi|>4): 453; chains: 2; bounding box: 31×80×56 Å